Protein AF-A0A843I382-F1 (afdb_monomer_lite)

Radius of gyration: 14.68 Å; chains: 1; bounding box: 34×40×33 Å

pLDDT: mean 80.44, std 17.75, range [33.22, 97.19]

Secondary structure (DSSP, 8-state):
---TTTTEE-HHHHHHHHHHHHHTT-HHHHHHHHHHHHHHHHHH-TT---SEEETTT--EESSSS-GGGGGHHHHHHHHHHTT--GGGSTT---TT-----

Foldseek 3Di:
DDDQVVQKDFLLVQLLVLLVCLLVVNPVVSLVSLVVSCVLCVVAPVQWDARIAGNPVSHRDHDTSDPSVCSNCSNVVSCVVVVHDPPPDVPPDDPPPDPDD

Sequence (101 aa):
NETPQLRSCWTRVNFALAAHMILRGLVEEGLKTAEREWATIKELDPWNISSRIDAVEGKNVGLQYYIGSANAWLVYLALKKRGLPLMASSLYAPPGYQQAP

Structure (mmCIF, N/CA/C/O backbone):
data_AF-A0A843I382-F1
#
_entry.id   AF-A0A843I382-F1
#
loop_
_atom_site.group_PDB
_atom_site.id
_atom_site.type_symbol
_atom_site.label_atom_id
_atom_site.label_alt_id
_atom_site.label_comp_id
_atom_site.label_asym_id
_atom_site.label_entity_id
_atom_site.label_seq_id
_atom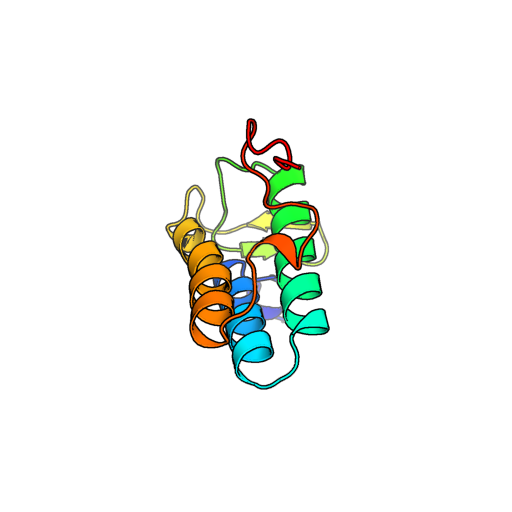_site.pdbx_PDB_ins_code
_atom_site.Cartn_x
_atom_site.Cartn_y
_atom_site.Cartn_z
_atom_site.occupancy
_atom_site.B_iso_or_equiv
_atom_site.auth_seq_id
_atom_site.auth_comp_id
_atom_site.auth_asym_id
_atom_site.auth_atom_id
_atom_site.pdbx_PDB_model_num
ATOM 1 N N . ASN A 1 1 ? 19.528 -17.729 -10.713 1.00 47.25 1 ASN A N 1
ATOM 2 C CA . ASN A 1 1 ? 18.275 -17.480 -11.456 1.00 47.25 1 ASN A CA 1
ATOM 3 C C . ASN A 1 1 ? 17.150 -17.190 -10.483 1.00 47.25 1 ASN A C 1
ATOM 5 O O . ASN A 1 1 ? 16.397 -18.091 -10.141 1.00 47.25 1 ASN A O 1
ATOM 9 N N . GLU A 1 2 ? 17.046 -15.950 -10.011 1.00 50.00 2 GLU A N 1
ATOM 10 C CA . GLU A 1 2 ? 15.809 -15.498 -9.372 1.00 50.00 2 GLU A CA 1
ATOM 11 C C . GLU A 1 2 ? 14.763 -15.273 -10.462 1.00 50.00 2 GLU A C 1
ATOM 13 O O . GLU A 1 2 ? 15.067 -14.738 -11.531 1.00 50.00 2 GLU A O 1
ATOM 18 N N . THR A 1 3 ? 13.532 -15.722 -10.231 1.00 61.22 3 THR A N 1
ATOM 19 C CA . THR A 1 3 ? 12.445 -15.394 -11.152 1.00 61.22 3 THR A CA 1
ATOM 20 C C . THR A 1 3 ? 12.162 -13.890 -11.049 1.00 61.22 3 THR A C 1
ATOM 22 O O . THR A 1 3 ? 12.196 -13.353 -9.940 1.00 61.22 3 THR A O 1
ATOM 25 N N . PRO A 1 4 ? 11.803 -13.195 -12.148 1.00 72.25 4 PRO A N 1
ATOM 26 C CA . PRO A 1 4 ? 11.427 -11.774 -12.113 1.00 72.25 4 PRO A CA 1
ATOM 27 C C . PRO A 1 4 ? 10.341 -11.436 -11.074 1.00 72.25 4 PRO A C 1
ATOM 29 O O . PRO A 1 4 ? 10.165 -10.286 -10.689 1.00 72.25 4 PRO A O 1
ATOM 32 N N . GLN A 1 5 ? 9.609 -12.451 -10.604 1.00 77.69 5 GLN A N 1
ATOM 33 C CA . GLN A 1 5 ? 8.585 -12.348 -9.572 1.00 77.69 5 GLN A CA 1
ATOM 34 C C . GLN A 1 5 ? 9.151 -12.114 -8.167 1.00 77.69 5 GLN A C 1
ATOM 36 O O . GLN A 1 5 ? 8.535 -11.361 -7.422 1.00 77.69 5 GLN A O 1
ATOM 41 N N . LEU A 1 6 ? 10.292 -12.726 -7.819 1.00 82.12 6 LEU A N 1
ATOM 42 C CA . LEU A 1 6 ? 10.932 -12.575 -6.502 1.00 82.12 6 LEU A CA 1
ATOM 43 C C . LEU A 1 6 ? 11.568 -11.192 -6.326 1.00 82.12 6 LEU A C 1
ATOM 45 O O . LEU A 1 6 ? 11.608 -10.671 -5.219 1.00 82.12 6 LEU A O 1
ATOM 49 N N . ARG A 1 7 ? 11.996 -10.575 -7.433 1.00 84.94 7 ARG A N 1
ATOM 50 C CA . ARG A 1 7 ? 12.496 -9.193 -7.477 1.00 84.94 7 ARG A CA 1
ATOM 51 C C . ARG A 1 7 ? 11.372 -8.145 -7.501 1.00 84.94 7 ARG A C 1
ATOM 53 O O . ARG A 1 7 ? 11.638 -6.952 -7.421 1.00 84.94 7 ARG A O 1
ATOM 60 N N . SER A 1 8 ? 10.113 -8.555 -7.634 1.00 86.44 8 SER A N 1
ATOM 61 C CA . SER A 1 8 ? 8.993 -7.626 -7.799 1.00 86.44 8 SER A CA 1
ATOM 62 C C . SER A 1 8 ? 8.222 -7.405 -6.501 1.00 86.44 8 SER A C 1
ATOM 64 O O . SER A 1 8 ? 7.853 -8.359 -5.819 1.00 86.44 8 SER A O 1
ATOM 66 N N . CYS A 1 9 ? 7.846 -6.156 -6.241 1.00 87.38 9 CYS A N 1
ATOM 67 C CA . CYS A 1 9 ? 6.766 -5.800 -5.330 1.00 87.38 9 CYS A CA 1
ATOM 68 C C . CYS A 1 9 ? 5.420 -5.961 -6.045 1.00 87.38 9 CYS A C 1
ATOM 70 O O . CYS A 1 9 ? 5.244 -5.522 -7.183 1.00 87.38 9 CYS A O 1
ATOM 72 N N . TRP A 1 10 ? 4.458 -6.602 -5.384 1.00 89.62 10 TRP A N 1
ATOM 73 C CA . TRP A 1 10 ? 3.126 -6.831 -5.940 1.00 89.62 10 TRP A CA 1
ATOM 74 C C . TRP A 1 10 ? 2.136 -5.922 -5.230 1.00 89.62 10 TRP A C 1
ATOM 76 O O . TRP A 1 10 ? 1.684 -6.232 -4.129 1.00 89.62 10 TRP A O 1
ATOM 86 N N . THR A 1 11 ? 1.742 -4.840 -5.889 1.00 85.44 11 THR A N 1
ATOM 87 C CA . THR A 1 11 ? 0.899 -3.789 -5.308 1.00 85.44 11 THR A CA 1
ATOM 88 C C . THR A 1 11 ? -0.368 -4.313 -4.635 1.00 85.44 11 THR A C 1
ATOM 90 O O . THR A 1 11 ? -0.683 -3.964 -3.498 1.00 85.44 11 THR A O 1
ATOM 93 N N . ARG A 1 12 ? -1.061 -5.256 -5.284 1.00 87.50 12 ARG A N 1
ATOM 94 C CA . ARG A 1 12 ? -2.244 -5.921 -4.709 1.00 87.50 12 ARG A CA 1
ATOM 95 C C . ARG A 1 12 ? -1.955 -6.667 -3.404 1.00 87.50 12 ARG A C 1
ATOM 97 O O . ARG A 1 12 ? -2.789 -6.676 -2.504 1.00 87.50 12 ARG A O 1
ATOM 104 N N . VAL A 1 13 ? -0.793 -7.314 -3.322 1.00 90.94 13 VAL A N 1
ATOM 105 C CA . VAL A 1 13 ? -0.385 -8.111 -2.161 1.00 90.94 13 VAL A CA 1
ATOM 106 C C . VAL A 1 13 ? -0.031 -7.178 -1.014 1.00 90.94 13 VAL A C 1
ATOM 108 O O . VAL A 1 13 ? -0.446 -7.445 0.105 1.00 90.94 13 VAL A O 1
ATOM 111 N N . ASN A 1 14 ? 0.637 -6.057 -1.293 1.00 91.81 14 ASN A N 1
ATOM 112 C CA . ASN A 1 14 ? 0.998 -5.075 -0.273 1.00 91.81 14 ASN A CA 1
ATOM 113 C C . ASN A 1 14 ? -0.243 -4.459 0.390 1.00 91.81 14 ASN A C 1
ATOM 115 O O . ASN A 1 14 ? -0.323 -4.433 1.617 1.00 91.81 14 ASN A O 1
ATOM 119 N N . PHE A 1 15 ? -1.267 -4.075 -0.382 1.00 92.31 15 PHE A N 1
ATOM 120 C CA . PHE A 1 15 ? -2.529 -3.600 0.204 1.00 92.31 15 PHE A CA 1
ATOM 121 C C . PHE A 1 15 ? -3.296 -4.692 0.967 1.00 92.31 15 PHE A C 1
ATOM 123 O O . PHE A 1 15 ? -3.850 -4.424 2.034 1.00 92.31 15 PHE A O 1
ATOM 130 N N . ALA A 1 16 ? -3.316 -5.932 0.464 1.00 93.81 16 ALA A N 1
ATOM 131 C CA . ALA A 1 16 ? -3.953 -7.049 1.164 1.00 93.81 16 ALA A CA 1
ATOM 132 C C . ALA A 1 16 ? -3.231 -7.399 2.480 1.00 93.81 16 ALA A C 1
ATOM 134 O O . ALA A 1 16 ? -3.883 -7.653 3.495 1.00 93.81 16 ALA A O 1
ATOM 135 N N . LEU A 1 17 ? -1.896 -7.367 2.480 1.00 95.56 17 LEU A N 1
ATOM 136 C CA . LEU A 1 17 ? -1.065 -7.565 3.662 1.00 95.56 17 LEU A CA 1
ATOM 137 C C . LEU A 1 17 ? -1.305 -6.450 4.681 1.00 95.56 17 LEU A C 1
ATOM 139 O O . LEU A 1 17 ? -1.577 -6.750 5.838 1.00 95.56 17 LEU A O 1
ATOM 143 N N . ALA A 1 18 ? -1.299 -5.187 4.250 1.00 95.56 18 ALA A N 1
ATOM 144 C CA . ALA A 1 18 ? -1.613 -4.045 5.104 1.00 95.56 18 ALA A CA 1
ATOM 145 C C . ALA A 1 18 ? -2.993 -4.182 5.770 1.00 95.56 18 ALA A C 1
ATOM 147 O O . ALA A 1 18 ? -3.124 -4.034 6.986 1.00 95.56 18 ALA A O 1
ATOM 148 N N . ALA A 1 19 ? -4.022 -4.544 4.997 1.00 95.06 19 ALA A N 1
ATOM 149 C CA . ALA A 1 19 ? -5.356 -4.812 5.526 1.00 95.06 19 ALA A CA 1
ATOM 150 C C . ALA A 1 19 ? -5.349 -5.963 6.549 1.00 95.06 19 ALA A C 1
ATOM 152 O O . ALA A 1 19 ? -5.982 -5.867 7.602 1.00 95.06 19 ALA A O 1
ATOM 153 N N . HIS A 1 20 ? -4.605 -7.039 6.276 1.00 97.12 20 HIS A N 1
ATOM 154 C CA . HIS A 1 20 ? -4.453 -8.151 7.210 1.00 97.12 20 HIS A CA 1
ATOM 155 C C . HIS A 1 20 ? -3.757 -7.724 8.510 1.00 97.12 20 HIS A C 1
ATOM 157 O O . HIS A 1 20 ? -4.252 -8.040 9.589 1.00 97.12 20 HIS A O 1
ATOM 163 N N . MET A 1 21 ? -2.666 -6.960 8.427 1.00 97.19 21 MET A N 1
ATOM 164 C CA . MET A 1 21 ? -1.950 -6.405 9.583 1.00 97.19 21 MET A CA 1
ATOM 165 C C . MET A 1 21 ? -2.893 -5.583 10.464 1.00 97.19 21 MET A C 1
ATOM 167 O O . MET A 1 21 ? -3.002 -5.850 11.665 1.00 97.19 21 MET A O 1
ATOM 171 N N . ILE A 1 22 ? -3.683 -4.692 9.851 1.00 95.75 22 ILE A N 1
ATOM 172 C CA . ILE A 1 22 ? -4.712 -3.915 10.549 1.00 95.75 22 ILE A CA 1
ATOM 173 C C . ILE A 1 22 ? -5.690 -4.849 11.253 1.00 95.75 22 ILE A C 1
ATOM 175 O O . ILE A 1 22 ? -5.900 -4.696 12.451 1.00 95.75 22 ILE A O 1
ATOM 179 N N . LEU A 1 23 ? -6.256 -5.850 10.575 1.00 95.38 23 LEU A N 1
ATOM 180 C CA . LEU A 1 23 ? -7.195 -6.796 11.194 1.00 95.38 23 LEU A CA 1
ATOM 181 C C . LEU A 1 23 ? -6.590 -7.596 12.359 1.00 95.38 23 LEU A C 1
ATOM 183 O O . LEU A 1 23 ? -7.335 -8.049 13.226 1.00 95.38 23 LEU A O 1
ATOM 187 N N . ARG A 1 24 ? -5.264 -7.771 12.397 1.00 96.81 24 ARG A N 1
ATOM 188 C CA . ARG A 1 24 ? -4.554 -8.589 13.392 1.00 96.81 24 ARG A CA 1
ATOM 189 C C . ARG A 1 24 ? -4.004 -7.830 14.594 1.00 96.81 24 ARG A C 1
ATOM 191 O O . ARG A 1 24 ? -3.418 -8.467 15.459 1.00 96.81 24 ARG A O 1
ATOM 198 N N . GLY A 1 25 ? -4.198 -6.518 14.681 1.00 91.75 25 GLY A N 1
ATOM 199 C CA . GLY A 1 25 ? -3.661 -5.726 15.797 1.00 91.75 25 GLY A CA 1
ATOM 200 C C . GLY A 1 25 ? -2.581 -4.736 15.380 1.00 91.75 25 GLY A C 1
ATOM 201 O O . GLY A 1 25 ? -2.460 -3.704 16.027 1.00 91.75 25 GLY A O 1
ATOM 202 N N . LEU A 1 26 ? -1.890 -5.003 14.272 1.00 95.62 26 LEU A N 1
ATOM 203 C CA . LEU A 1 26 ? -0.735 -4.257 13.761 1.00 95.62 26 LEU A CA 1
ATOM 204 C C . LEU A 1 26 ? -1.194 -3.064 12.911 1.00 95.62 26 LEU A C 1
ATOM 206 O O . LEU A 1 26 ? -1.015 -3.027 11.692 1.00 95.62 26 LEU A O 1
ATOM 210 N N . VAL A 1 27 ? -1.929 -2.145 13.542 1.00 92.06 27 VAL A N 1
ATOM 211 C CA . VAL A 1 27 ? -2.585 -1.031 12.840 1.00 92.06 27 VAL A CA 1
ATOM 212 C C . VAL A 1 27 ? -1.554 -0.089 12.234 1.00 92.06 27 VAL A C 1
ATOM 214 O O . VAL A 1 27 ? -1.657 0.240 11.056 1.00 92.06 27 VAL A O 1
ATOM 217 N N . GLU A 1 28 ? -0.566 0.327 13.023 1.00 91.50 28 GLU A N 1
ATOM 218 C CA . GLU A 1 28 ? 0.439 1.303 12.606 1.00 91.50 28 GLU A CA 1
ATOM 219 C C . GLU A 1 28 ? 1.296 0.763 11.457 1.00 91.50 28 GLU A C 1
ATOM 221 O O . GLU A 1 28 ? 1.488 1.434 10.446 1.00 91.50 28 GLU A O 1
ATOM 226 N N . GLU A 1 29 ? 1.764 -0.477 11.568 1.00 94.88 29 GLU A N 1
ATOM 227 C CA . GLU A 1 29 ? 2.587 -1.125 10.554 1.00 94.88 29 GLU A CA 1
ATOM 228 C C . GLU A 1 29 ? 1.794 -1.402 9.274 1.00 94.88 29 GLU A C 1
ATOM 230 O O . GLU A 1 29 ? 2.323 -1.267 8.167 1.00 94.88 29 GLU A O 1
ATOM 235 N N . GLY A 1 30 ? 0.511 -1.749 9.411 1.00 94.88 30 GLY A N 1
ATOM 236 C CA . GLY A 1 30 ? -0.392 -1.902 8.278 1.00 94.88 30 GLY A CA 1
ATOM 237 C C . GLY A 1 30 ? -0.614 -0.581 7.538 1.00 94.88 30 GLY A C 1
ATOM 238 O O . GLY A 1 30 ? -0.483 -0.541 6.315 1.00 94.88 30 GLY A O 1
ATOM 239 N N . LEU A 1 31 ? -0.874 0.512 8.262 1.00 93.75 31 LEU A N 1
ATOM 240 C CA . LEU A 1 31 ? -1.017 1.848 7.673 1.00 93.75 31 LEU A CA 1
ATOM 241 C C . LEU A 1 31 ? 0.276 2.307 6.992 1.00 93.75 31 LEU A C 1
ATOM 243 O O . LEU A 1 31 ? 0.235 2.653 5.815 1.00 93.75 31 LEU A O 1
ATOM 247 N N . LYS A 1 32 ? 1.429 2.205 7.666 1.00 94.75 32 LYS A N 1
ATOM 248 C CA . LYS A 1 32 ? 2.746 2.546 7.093 1.00 94.75 32 LYS A CA 1
ATOM 249 C C . LYS A 1 32 ? 3.043 1.775 5.805 1.00 94.75 32 LYS A C 1
ATOM 251 O O . LYS A 1 32 ? 3.598 2.329 4.857 1.00 94.75 32 LYS A O 1
ATOM 256 N N . THR A 1 33 ? 2.667 0.496 5.755 1.00 93.81 33 THR A N 1
ATOM 257 C CA . THR A 1 33 ? 2.843 -0.352 4.566 1.00 93.81 33 THR A CA 1
ATOM 258 C C . THR A 1 33 ? 1.970 0.128 3.406 1.00 93.81 33 THR A C 1
ATOM 260 O O . THR A 1 33 ? 2.464 0.281 2.289 1.00 93.81 33 THR A O 1
ATOM 263 N N . ALA A 1 34 ? 0.688 0.404 3.665 1.00 92.38 34 ALA A N 1
ATOM 264 C CA . ALA A 1 34 ? -0.233 0.929 2.658 1.00 92.38 34 ALA A CA 1
ATOM 265 C C . ALA A 1 34 ? 0.178 2.324 2.155 1.00 92.38 34 ALA A C 1
ATOM 267 O O . ALA A 1 34 ? 0.098 2.592 0.958 1.00 92.38 34 ALA A O 1
ATOM 268 N N . GLU A 1 35 ? 0.638 3.198 3.053 1.00 91.44 35 GLU A N 1
ATOM 269 C CA . GLU A 1 35 ? 1.119 4.544 2.725 1.00 91.44 35 GLU A CA 1
ATOM 270 C C . GLU A 1 35 ? 2.341 4.501 1.816 1.00 91.44 35 GLU A C 1
ATOM 272 O O . GLU A 1 35 ? 2.374 5.194 0.800 1.00 91.44 35 GLU A O 1
ATOM 277 N N . ARG A 1 36 ? 3.325 3.657 2.145 1.00 90.88 36 ARG A N 1
ATOM 278 C CA . ARG A 1 36 ? 4.527 3.495 1.326 1.00 90.88 36 ARG A CA 1
ATOM 279 C C . ARG A 1 36 ? 4.191 2.992 -0.075 1.00 90.88 36 ARG A C 1
ATOM 281 O O . ARG A 1 36 ? 4.704 3.539 -1.044 1.00 90.88 36 ARG A O 1
ATOM 288 N N . GLU A 1 37 ? 3.315 1.994 -0.181 1.00 90.25 37 GLU A N 1
ATOM 289 C CA . GLU A 1 37 ? 2.879 1.471 -1.479 1.00 90.25 37 GLU A CA 1
ATOM 290 C C . GLU A 1 37 ? 2.187 2.556 -2.314 1.00 90.25 37 GLU A C 1
ATOM 292 O O . GLU A 1 37 ? 2.509 2.748 -3.486 1.00 90.25 37 GLU A O 1
ATOM 297 N N . TRP A 1 38 ? 1.268 3.312 -1.706 1.00 88.94 38 TRP A N 1
ATOM 298 C CA . TRP A 1 38 ? 0.574 4.396 -2.397 1.00 88.94 38 TRP A CA 1
ATOM 299 C C . TRP A 1 38 ? 1.517 5.526 -2.825 1.00 88.94 38 TRP A C 1
ATOM 301 O O . TRP A 1 38 ? 1.377 6.047 -3.931 1.00 88.94 38 TRP A O 1
ATOM 311 N N . ALA A 1 39 ? 2.494 5.884 -1.987 1.00 89.44 39 ALA A N 1
ATOM 312 C CA . ALA A 1 39 ? 3.509 6.875 -2.329 1.00 89.44 39 ALA A CA 1
ATOM 313 C C . ALA A 1 39 ? 4.305 6.452 -3.573 1.00 89.44 39 ALA A C 1
ATOM 315 O O . ALA A 1 39 ? 4.428 7.239 -4.508 1.00 89.44 39 ALA A O 1
ATOM 316 N N . THR A 1 40 ? 4.744 5.190 -3.639 1.00 88.75 40 THR A N 1
ATOM 317 C CA . THR A 1 40 ? 5.458 4.660 -4.810 1.00 88.75 40 THR A CA 1
ATOM 318 C C . THR A 1 40 ? 4.592 4.678 -6.074 1.00 88.75 40 THR A C 1
ATOM 320 O O . THR A 1 40 ? 5.055 5.106 -7.127 1.00 88.75 40 THR A O 1
ATOM 323 N N . ILE A 1 41 ? 3.319 4.278 -5.988 1.00 87.38 41 ILE A N 1
ATOM 324 C CA . ILE A 1 41 ? 2.387 4.345 -7.131 1.00 87.38 41 ILE A CA 1
ATOM 325 C C . ILE A 1 41 ? 2.227 5.785 -7.629 1.00 87.38 41 ILE A C 1
ATOM 327 O O . ILE A 1 41 ? 2.253 6.031 -8.834 1.00 87.38 41 ILE A O 1
ATOM 331 N N . LYS A 1 42 ? 2.065 6.733 -6.699 1.00 88.75 42 LYS A N 1
ATOM 332 C CA . LYS A 1 42 ? 1.866 8.153 -7.004 1.00 88.75 42 LYS A CA 1
ATOM 333 C C . LYS A 1 42 ? 3.081 8.777 -7.693 1.00 88.75 42 LYS A C 1
ATOM 335 O O . LYS A 1 42 ? 2.893 9.634 -8.550 1.00 88.75 42 LYS A O 1
ATOM 340 N N . GLU A 1 43 ? 4.291 8.369 -7.320 1.00 89.69 43 GLU A N 1
ATOM 341 C CA . GLU A 1 43 ? 5.538 8.825 -7.950 1.00 89.69 43 GLU A CA 1
ATOM 342 C C . GLU A 1 43 ? 5.725 8.278 -9.369 1.00 89.69 43 GLU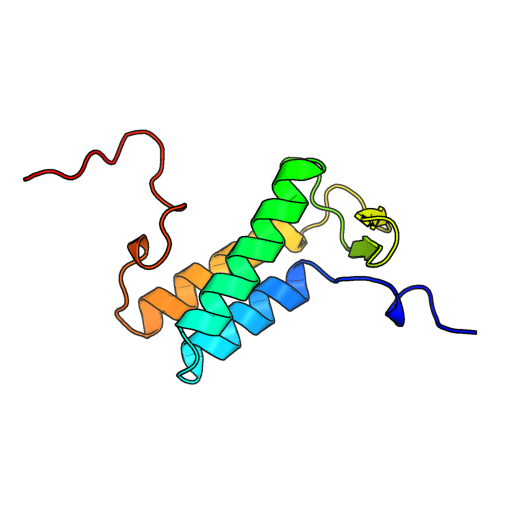 A C 1
ATOM 344 O O . GLU A 1 43 ? 6.363 8.932 -10.192 1.00 89.69 43 GLU A O 1
ATOM 349 N N . LEU A 1 44 ? 5.163 7.102 -9.665 1.00 89.12 44 LEU A N 1
ATOM 350 C CA . LEU A 1 44 ? 5.282 6.460 -10.973 1.00 89.12 44 LEU A CA 1
ATOM 351 C C . LEU A 1 44 ? 4.217 6.942 -11.955 1.00 89.12 44 LEU A C 1
ATOM 353 O O . LEU A 1 44 ? 4.528 7.639 -12.917 1.00 89.12 44 LEU A O 1
ATOM 357 N N . ASP A 1 45 ? 2.971 6.538 -11.727 1.00 87.19 45 ASP A N 1
ATOM 358 C CA . ASP A 1 45 ? 1.793 6.981 -12.468 1.00 87.19 45 ASP A CA 1
ATOM 359 C C . ASP A 1 45 ? 0.542 6.498 -11.706 1.00 87.19 45 ASP A C 1
ATOM 361 O O . ASP A 1 45 ? 0.221 5.303 -11.739 1.00 87.19 45 ASP A O 1
ATOM 365 N N . PRO A 1 46 ? -0.201 7.392 -11.027 1.00 83.44 46 PRO A N 1
ATOM 366 C CA . PRO A 1 46 ? -1.374 7.003 -10.248 1.00 83.44 46 PRO A CA 1
ATOM 367 C C . PRO A 1 46 ? -2.536 6.475 -11.105 1.00 83.44 46 PRO A C 1
ATOM 369 O O . PRO A 1 46 ? -3.435 5.825 -10.571 1.00 83.44 46 PRO A O 1
ATOM 372 N N . TRP A 1 47 ? -2.532 6.732 -12.417 1.00 83.44 47 TRP A N 1
ATOM 373 C CA . TRP A 1 47 ? -3.562 6.268 -13.351 1.00 83.44 47 TRP A CA 1
ATOM 374 C C . TRP A 1 47 ? -3.187 4.956 -14.042 1.00 83.44 47 TRP A C 1
ATOM 376 O O . TRP A 1 47 ? -4.064 4.265 -14.561 1.00 83.44 47 TRP A O 1
ATOM 386 N N . ASN A 1 48 ? -1.909 4.578 -14.003 1.00 84.25 48 ASN A N 1
ATOM 387 C CA . ASN A 1 48 ? -1.391 3.334 -14.558 1.00 84.25 48 ASN A CA 1
ATOM 388 C C . ASN A 1 48 ? -0.770 2.461 -13.459 1.00 84.25 48 ASN A C 1
ATOM 390 O O . ASN A 1 48 ? 0.443 2.241 -13.395 1.00 84.25 48 ASN A O 1
ATOM 394 N N . ILE A 1 49 ? -1.631 1.925 -12.592 1.00 85.50 49 ILE A N 1
ATOM 395 C CA . ILE A 1 49 ? -1.199 0.974 -11.568 1.00 85.50 49 ILE A CA 1
ATOM 396 C C . ILE A 1 49 ? -0.828 -0.344 -12.251 1.00 85.50 49 ILE A C 1
ATOM 398 O O . ILE A 1 49 ? -1.685 -1.113 -12.700 1.00 85.50 49 ILE A O 1
ATOM 402 N N . SER A 1 50 ? 0.473 -0.601 -12.323 1.00 87.56 50 SER A N 1
ATOM 403 C CA . SER A 1 50 ? 1.012 -1.852 -12.837 1.00 87.56 50 SER A CA 1
ATOM 404 C C . SER A 1 50 ? 0.693 -3.023 -11.902 1.00 87.56 50 SER A C 1
ATOM 406 O O . SER A 1 50 ? 0.557 -2.879 -10.688 1.00 87.56 50 SER A O 1
ATOM 408 N N . SER A 1 51 ? 0.620 -4.234 -12.455 1.00 86.94 51 SER A N 1
ATOM 409 C CA . SER A 1 51 ? 0.506 -5.470 -11.668 1.00 86.94 51 SER A CA 1
ATOM 410 C C . SER A 1 51 ? 1.656 -5.660 -10.671 1.00 86.94 51 SER A C 1
ATOM 412 O O . SER A 1 51 ? 1.473 -6.329 -9.648 1.00 86.94 51 SER A O 1
ATOM 414 N N . ARG A 1 52 ? 2.837 -5.112 -10.993 1.00 89.69 52 ARG A N 1
ATOM 415 C CA . ARG A 1 52 ? 4.076 -5.219 -10.221 1.00 89.69 52 ARG A CA 1
ATOM 416 C C . ARG A 1 52 ? 4.963 -3.987 -10.415 1.00 89.69 52 ARG A C 1
ATOM 418 O O . ARG A 1 52 ? 4.925 -3.337 -11.464 1.00 89.69 52 ARG A O 1
ATOM 425 N N . ILE A 1 53 ? 5.811 -3.749 -9.424 1.00 89.56 53 ILE A N 1
ATOM 426 C CA . ILE A 1 53 ? 6.875 -2.744 -9.426 1.00 89.56 53 ILE A CA 1
ATOM 427 C C . ILE A 1 53 ? 8.196 -3.482 -9.184 1.00 89.56 53 ILE A C 1
ATOM 429 O O . ILE A 1 53 ? 8.268 -4.337 -8.301 1.00 89.56 53 ILE A O 1
ATOM 433 N N . ASP A 1 54 ? 9.232 -3.202 -9.972 1.00 90.50 54 ASP A N 1
ATOM 434 C CA . ASP A 1 54 ? 10.560 -3.781 -9.747 1.00 90.50 54 ASP A CA 1
ATOM 435 C C . ASP A 1 54 ? 11.152 -3.221 -8.447 1.00 90.50 54 ASP A C 1
ATOM 437 O O . ASP A 1 54 ? 11.267 -2.007 -8.298 1.00 90.50 54 ASP A O 1
ATOM 441 N N . ALA A 1 55 ? 11.535 -4.082 -7.503 1.00 86.50 55 ALA A N 1
ATOM 442 C CA . ALA A 1 55 ? 11.990 -3.642 -6.184 1.00 86.50 55 ALA A CA 1
ATOM 443 C C . ALA A 1 55 ? 13.390 -3.001 -6.191 1.00 86.50 55 ALA A C 1
ATOM 445 O O . ALA A 1 55 ? 13.777 -2.388 -5.199 1.00 86.50 55 ALA A O 1
ATOM 446 N N . VAL A 1 56 ? 14.153 -3.148 -7.279 1.00 86.69 56 VAL A N 1
ATOM 447 C CA . VAL A 1 56 ? 15.516 -2.608 -7.411 1.00 86.69 56 VAL A CA 1
ATOM 448 C C . VAL A 1 56 ? 15.510 -1.333 -8.247 1.00 86.69 56 VAL A C 1
ATOM 450 O O . VAL A 1 56 ? 16.138 -0.347 -7.880 1.00 86.69 56 VAL A O 1
ATOM 453 N N . GLU A 1 57 ? 14.798 -1.342 -9.373 1.00 87.19 57 GLU A N 1
ATOM 454 C CA . GLU A 1 57 ? 14.738 -0.202 -10.292 1.00 87.19 57 GLU A CA 1
ATOM 455 C C . GLU A 1 57 ? 13.606 0.772 -9.983 1.00 87.19 57 GLU A C 1
ATOM 457 O O . GLU A 1 57 ? 13.606 1.880 -10.515 1.00 87.19 57 GLU A O 1
ATOM 462 N N . GLY A 1 58 ? 12.630 0.363 -9.169 1.00 85.69 58 GLY A N 1
ATOM 463 C CA . GLY A 1 58 ? 11.483 1.190 -8.812 1.00 85.69 58 GLY A CA 1
ATOM 464 C C . GLY A 1 58 ? 10.558 1.494 -9.988 1.00 85.69 58 GLY A C 1
ATOM 465 O O . GLY A 1 58 ? 9.841 2.479 -9.937 1.00 85.69 58 GLY A O 1
ATOM 466 N N . LYS A 1 59 ? 10.573 0.696 -11.062 1.00 88.19 59 LYS A N 1
ATOM 467 C CA . LYS A 1 59 ? 9.780 0.942 -12.280 1.00 88.19 59 LYS A CA 1
ATOM 468 C C . LYS A 1 59 ? 8.581 0.008 -12.375 1.00 88.19 59 LYS A C 1
ATOM 470 O O . LYS A 1 59 ? 8.630 -1.134 -11.916 1.00 88.19 59 LYS A O 1
ATOM 475 N N . ASN A 1 60 ? 7.534 0.467 -13.057 1.00 89.19 60 ASN A N 1
ATOM 476 C CA . ASN A 1 60 ? 6.397 -0.371 -13.431 1.00 89.19 60 ASN A CA 1
ATOM 477 C C . ASN A 1 60 ? 6.852 -1.547 -14.311 1.00 89.19 60 ASN A C 1
ATOM 479 O O . ASN A 1 60 ? 7.484 -1.351 -15.347 1.00 89.19 60 ASN A O 1
ATOM 483 N N . VAL A 1 61 ? 6.490 -2.772 -13.920 1.00 89.75 61 VAL A N 1
ATOM 484 C CA . VAL A 1 61 ? 6.785 -4.000 -14.676 1.00 89.75 61 VAL A CA 1
ATOM 485 C C . VAL A 1 61 ? 5.584 -4.943 -14.731 1.00 89.75 61 VAL A C 1
ATOM 487 O O . VAL A 1 61 ? 4.795 -5.057 -13.797 1.00 89.75 61 VAL A O 1
ATOM 490 N N . GLY A 1 62 ? 5.464 -5.710 -15.813 1.00 86.31 62 GLY A N 1
ATOM 491 C CA . GLY A 1 62 ? 4.308 -6.582 -16.032 1.00 86.31 62 GLY A CA 1
ATOM 492 C C . GLY A 1 62 ? 3.120 -5.838 -16.645 1.00 86.31 62 GLY A C 1
ATOM 493 O O . GLY A 1 62 ? 3.301 -4.952 -17.477 1.00 86.31 62 GLY A O 1
ATOM 494 N N . LEU A 1 63 ? 1.905 -6.250 -16.277 1.00 88.38 63 LEU A N 1
ATOM 495 C CA . LEU A 1 63 ? 0.670 -5.752 -16.884 1.00 88.38 63 LEU A CA 1
ATOM 496 C C . LEU A 1 63 ? 0.392 -4.311 -16.449 1.00 88.38 63 LEU A C 1
ATOM 498 O O . LEU A 1 63 ? 0.346 -4.036 -15.253 1.00 88.38 63 LEU A O 1
ATOM 502 N N . GLN A 1 64 ? 0.190 -3.430 -17.425 1.00 87.88 64 GLN A N 1
ATOM 503 C CA . GLN A 1 64 ? -0.193 -2.029 -17.229 1.00 87.88 64 GLN A CA 1
ATOM 504 C C . GLN A 1 64 ? -1.710 -1.911 -17.025 1.00 87.88 64 GLN A C 1
ATOM 506 O O . GLN A 1 64 ? -2.450 -2.807 -17.437 1.00 87.88 64 GLN A O 1
ATOM 511 N N . TYR A 1 65 ? -2.164 -0.823 -16.397 1.00 86.62 65 TYR A N 1
ATOM 512 C CA . TYR A 1 65 ? -3.575 -0.547 -16.086 1.00 86.62 65 TYR A CA 1
ATOM 513 C C . TYR A 1 65 ? -4.284 -1.747 -15.447 1.00 86.62 65 TYR A C 1
ATOM 515 O O . TYR A 1 65 ? -5.407 -2.113 -15.798 1.00 86.62 65 TYR A O 1
ATOM 523 N N . TYR A 1 66 ? -3.587 -2.427 -14.539 1.00 85.50 66 TYR A N 1
ATOM 524 C CA . TYR A 1 66 ? -4.054 -3.690 -14.001 1.00 85.50 66 TYR A CA 1
ATOM 525 C C . TYR A 1 66 ? -5.172 -3.460 -12.979 1.00 85.50 66 TYR A C 1
ATOM 527 O O . TYR A 1 66 ? -5.198 -2.454 -12.272 1.00 85.50 66 TYR A O 1
ATOM 535 N N . ILE A 1 67 ? -6.058 -4.448 -12.814 1.00 73.12 67 ILE A N 1
ATOM 536 C CA . ILE A 1 67 ? -7.209 -4.425 -11.883 1.00 73.12 67 ILE A CA 1
ATOM 537 C C . ILE A 1 67 ? -6.818 -4.314 -10.386 1.00 73.12 67 ILE A C 1
ATOM 539 O O . ILE A 1 67 ? -7.641 -4.455 -9.486 1.00 73.12 67 ILE A O 1
ATOM 543 N N . GLY A 1 68 ? -5.542 -4.064 -10.082 1.00 69.12 68 GLY A N 1
ATOM 544 C CA . GLY A 1 68 ? -4.997 -3.968 -8.733 1.00 69.12 68 GLY A CA 1
ATOM 545 C C . GLY A 1 68 ? -5.498 -2.771 -7.916 1.00 69.12 68 GLY A C 1
ATOM 546 O O . GLY A 1 68 ? -5.404 -2.828 -6.690 1.00 69.12 68 GLY A O 1
ATOM 547 N N . SER A 1 69 ? -6.056 -1.738 -8.556 1.00 64.38 69 SER A N 1
ATOM 548 C CA . SER A 1 69 ? -6.513 -0.491 -7.917 1.00 64.38 69 SER A CA 1
ATOM 549 C C . SER A 1 69 ? -7.588 -0.701 -6.846 1.00 64.38 69 SER A C 1
ATOM 551 O O . SER A 1 69 ? -7.583 -0.022 -5.819 1.00 64.38 69 SER A O 1
ATOM 553 N N . ALA A 1 70 ? -8.466 -1.694 -7.019 1.00 74.88 70 ALA A N 1
ATOM 554 C CA . ALA A 1 70 ? -9.507 -2.007 -6.042 1.00 74.88 70 ALA A CA 1
ATOM 555 C C . ALA A 1 70 ? -8.942 -2.471 -4.685 1.00 74.88 70 ALA A C 1
ATOM 557 O O . ALA A 1 70 ? -9.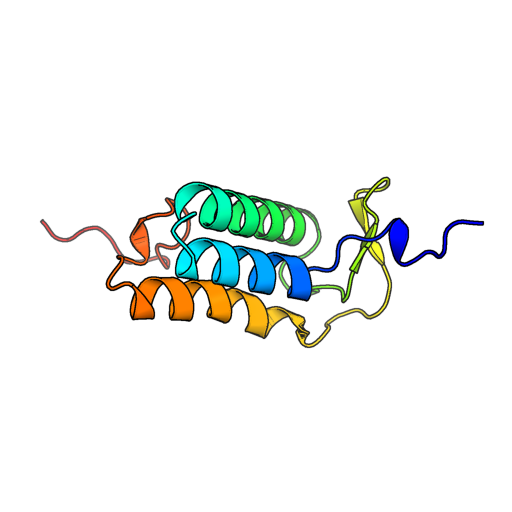630 -2.377 -3.673 1.00 74.88 70 ALA A O 1
ATOM 558 N N . ASN A 1 71 ? -7.688 -2.935 -4.620 1.00 82.19 71 ASN A N 1
ATOM 559 C CA . ASN A 1 71 ? -7.128 -3.486 -3.383 1.00 82.19 71 ASN A CA 1
ATOM 560 C C . ASN A 1 71 ? -6.830 -2.424 -2.321 1.00 82.19 71 ASN A C 1
ATOM 562 O O . ASN A 1 71 ? -6.831 -2.761 -1.140 1.00 82.19 71 ASN A O 1
ATOM 566 N N . ALA A 1 72 ? -6.665 -1.150 -2.695 1.00 82.69 72 ALA A N 1
ATOM 567 C CA . ALA A 1 72 ? -6.556 -0.064 -1.718 1.00 82.69 72 ALA A CA 1
ATOM 568 C C . ALA A 1 72 ? -7.801 0.007 -0.804 1.00 82.69 72 ALA A C 1
ATOM 570 O O . ALA A 1 72 ? -7.694 0.309 0.385 1.00 82.69 72 ALA A O 1
ATOM 571 N N . TRP A 1 73 ? -8.976 -0.394 -1.308 1.00 88.06 73 TRP A N 1
ATOM 572 C CA . TRP A 1 73 ? -10.208 -0.471 -0.516 1.00 88.06 73 TRP A CA 1
ATOM 573 C C . TRP A 1 73 ? -10.187 -1.552 0.568 1.00 88.06 73 TRP A C 1
ATOM 575 O O . TRP A 1 73 ? -10.949 -1.455 1.531 1.00 88.06 73 TRP A O 1
ATOM 585 N N . LEU A 1 74 ? -9.308 -2.556 0.478 1.00 91.69 74 LEU A N 1
ATOM 586 C CA . LEU A 1 74 ? -9.161 -3.558 1.539 1.00 91.69 74 LEU A CA 1
ATOM 587 C C . LEU A 1 74 ? -8.710 -2.911 2.852 1.00 91.69 74 LEU A C 1
ATOM 589 O O . LEU A 1 74 ? -9.173 -3.310 3.920 1.00 91.69 74 LEU A O 1
ATOM 593 N N . VAL A 1 75 ? -7.870 -1.874 2.775 1.00 92.38 75 VAL A N 1
ATOM 594 C CA . VAL A 1 75 ? -7.420 -1.098 3.939 1.00 92.38 75 VAL A CA 1
ATOM 595 C C . VAL A 1 75 ? -8.602 -0.362 4.574 1.00 92.38 75 VAL A C 1
ATOM 597 O O . VAL A 1 75 ? -8.816 -0.478 5.780 1.00 92.38 75 VAL A O 1
ATOM 600 N N . TYR A 1 76 ? -9.433 0.308 3.766 1.00 91.38 76 TYR A N 1
ATOM 601 C CA . TYR A 1 76 ? -10.666 0.953 4.239 1.00 91.38 76 TYR A CA 1
ATOM 602 C C . TYR A 1 76 ? -11.593 -0.034 4.959 1.00 91.38 76 TYR A C 1
ATOM 604 O O . TYR A 1 76 ? -12.056 0.232 6.070 1.00 91.38 76 TYR A O 1
ATOM 612 N N . LEU A 1 77 ? -11.848 -1.194 4.347 1.00 93.75 77 LEU A N 1
ATOM 613 C CA . LEU A 1 77 ? -12.722 -2.215 4.925 1.00 93.75 77 LEU A CA 1
ATOM 614 C C . LEU A 1 77 ? -12.152 -2.781 6.232 1.00 93.75 77 LEU A C 1
ATOM 616 O O . LEU A 1 77 ? -12.911 -3.019 7.174 1.00 93.75 77 LEU A O 1
ATOM 620 N N . ALA A 1 78 ? -10.831 -2.959 6.318 1.00 94.50 78 ALA A N 1
ATOM 621 C CA . ALA A 1 78 ? -10.157 -3.404 7.533 1.00 94.50 78 ALA A CA 1
ATOM 622 C C . ALA A 1 78 ? -10.289 -2.387 8.678 1.00 94.50 78 ALA A C 1
ATOM 624 O O . ALA A 1 78 ? -10.648 -2.771 9.794 1.00 94.50 78 ALA A O 1
ATOM 625 N N . LEU A 1 79 ? -10.067 -1.098 8.398 1.00 91.94 79 LEU A N 1
ATOM 626 C CA . LEU A 1 79 ? -10.247 -0.014 9.370 1.00 91.94 79 LEU A CA 1
ATOM 627 C C . LEU A 1 79 ? -11.696 0.057 9.857 1.00 91.94 79 LEU A C 1
ATOM 629 O O . LEU A 1 79 ? -11.946 0.030 11.063 1.00 91.94 79 LEU A O 1
ATOM 633 N N . LYS A 1 80 ? -12.658 0.037 8.925 1.00 92.06 80 LYS A N 1
ATOM 634 C CA . LYS A 1 80 ? -14.091 0.052 9.238 1.00 92.06 80 LYS A CA 1
ATOM 635 C C . LYS A 1 80 ? -14.497 -1.131 10.113 1.00 92.06 80 LYS A C 1
ATOM 637 O O . LYS A 1 80 ? -15.206 -0.944 11.097 1.00 92.06 80 LYS A O 1
ATOM 642 N N . LYS A 1 81 ? -14.024 -2.343 9.800 1.00 92.88 81 LYS A N 1
ATOM 643 C CA . LYS A 1 81 ? -14.302 -3.546 10.602 1.00 92.88 81 LYS A CA 1
ATOM 644 C C . LYS A 1 81 ? -13.774 -3.432 12.034 1.00 92.88 81 LYS A C 1
ATOM 646 O O . LYS A 1 81 ? -14.369 -4.001 12.942 1.00 92.88 81 LYS A O 1
ATOM 651 N N . ARG A 1 82 ? -12.679 -2.700 12.242 1.00 88.19 82 ARG A N 1
ATOM 652 C CA . ARG A 1 82 ? -12.119 -2.430 13.572 1.00 88.19 82 ARG A CA 1
ATOM 653 C C . ARG A 1 82 ? -12.745 -1.233 14.288 1.00 88.19 82 ARG A C 1
ATOM 655 O O . ARG A 1 82 ? -12.341 -0.955 15.411 1.00 88.19 82 ARG A O 1
ATOM 662 N N . GLY A 1 83 ? -13.692 -0.532 13.663 1.00 89.25 83 GLY A N 1
ATOM 663 C CA . GLY A 1 83 ? -14.252 0.707 14.205 1.00 89.25 83 GLY A CA 1
ATOM 664 C C . GLY A 1 83 ? -13.237 1.853 14.262 1.00 89.25 83 GLY A C 1
ATOM 665 O O . GLY A 1 83 ? -13.396 2.761 15.070 1.00 89.25 83 GLY A O 1
ATOM 666 N N . LEU A 1 84 ? -12.181 1.802 13.442 1.00 83.88 84 LEU A N 1
ATOM 667 C CA . LEU A 1 84 ? -11.147 2.833 13.393 1.00 83.88 84 LEU A CA 1
ATOM 668 C C . LEU A 1 84 ? -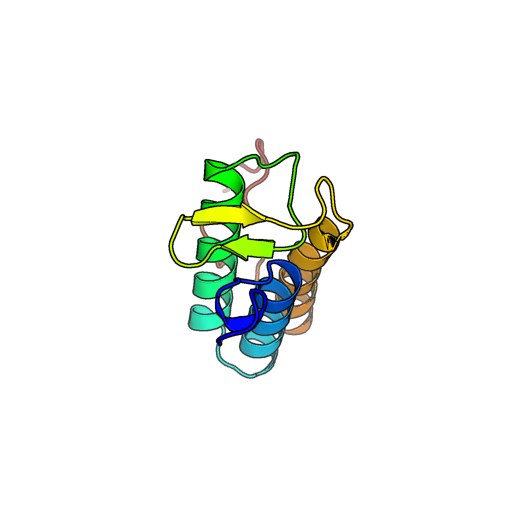11.512 3.912 12.364 1.00 83.88 84 LEU A C 1
ATOM 670 O O . LEU A 1 84 ? -12.028 3.584 11.290 1.00 83.88 84 LEU A O 1
ATOM 674 N N . PRO A 1 85 ? -11.229 5.195 12.653 1.00 75.00 85 PRO A N 1
ATOM 675 C CA . PRO A 1 85 ? -11.447 6.261 11.691 1.00 75.00 85 PRO A CA 1
ATOM 676 C C . PRO A 1 85 ? -10.492 6.123 10.498 1.00 75.00 85 PRO A C 1
ATOM 678 O O . PRO A 1 85 ? -9.319 5.784 10.647 1.00 75.00 85 PRO A O 1
ATOM 681 N N . LEU A 1 86 ? -10.989 6.469 9.308 1.00 63.62 86 LEU A N 1
ATOM 682 C CA . LEU A 1 86 ? -10.198 6.592 8.073 1.00 63.62 86 LEU A CA 1
ATOM 683 C C . LEU A 1 86 ? -9.023 7.580 8.215 1.00 63.62 86 LEU A C 1
ATOM 685 O O . LEU A 1 86 ? -8.001 7.421 7.559 1.00 63.62 86 LEU A O 1
ATOM 689 N N . MET A 1 87 ? -9.167 8.568 9.104 1.00 56.03 87 MET A N 1
ATOM 690 C CA . MET A 1 87 ? -8.194 9.634 9.379 1.00 56.03 87 MET A CA 1
ATOM 691 C C . MET A 1 87 ? -6.996 9.188 10.236 1.00 56.03 87 MET A C 1
ATOM 693 O O . MET A 1 87 ? -6.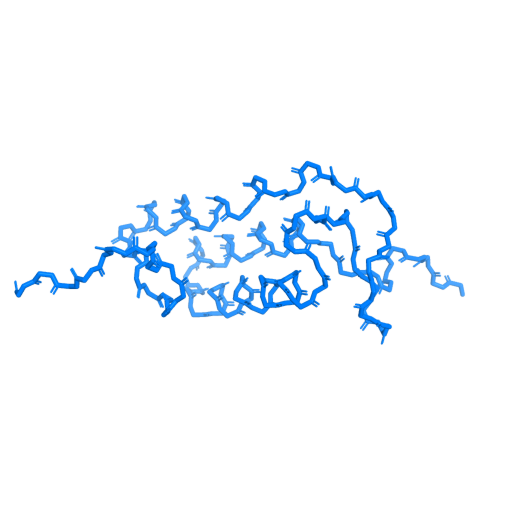187 10.022 10.626 1.00 56.03 87 MET A O 1
ATOM 697 N N . ALA A 1 88 ? -6.851 7.892 10.537 1.00 50.19 88 ALA A N 1
ATOM 698 C CA . ALA A 1 88 ? -5.657 7.370 11.211 1.00 50.19 88 ALA A CA 1
ATOM 699 C C . ALA A 1 88 ? -4.373 7.488 10.354 1.00 50.19 88 ALA A C 1
ATOM 701 O O . ALA A 1 88 ? -3.276 7.274 10.859 1.00 50.19 88 ALA A O 1
ATOM 702 N N . SER A 1 89 ? -4.516 7.853 9.077 1.00 48.88 89 SER A N 1
ATOM 703 C CA . SER A 1 89 ? -3.448 8.207 8.143 1.00 48.88 89 SER A CA 1
ATOM 704 C C . SER A 1 89 ? -3.711 9.623 7.620 1.00 48.88 89 SER A C 1
ATOM 706 O O . SER A 1 89 ? -4.813 9.924 7.157 1.00 48.88 89 SER A O 1
ATOM 708 N N . SER A 1 90 ? -2.708 10.500 7.672 1.00 45.50 90 SER A N 1
ATOM 709 C CA . SER A 1 90 ? -2.789 11.926 7.306 1.00 45.50 90 SER A CA 1
ATOM 710 C C . SER A 1 90 ? -3.046 12.206 5.812 1.00 45.50 90 SER A C 1
ATOM 712 O O . SER A 1 90 ? -2.996 13.358 5.385 1.00 45.50 90 SER A O 1
ATOM 714 N N . LEU A 1 91 ? -3.326 11.181 5.001 1.00 45.75 91 LEU A N 1
ATOM 715 C CA . LEU A 1 91 ? -3.329 11.256 3.536 1.00 45.75 91 LEU A CA 1
ATOM 716 C C . LEU A 1 91 ?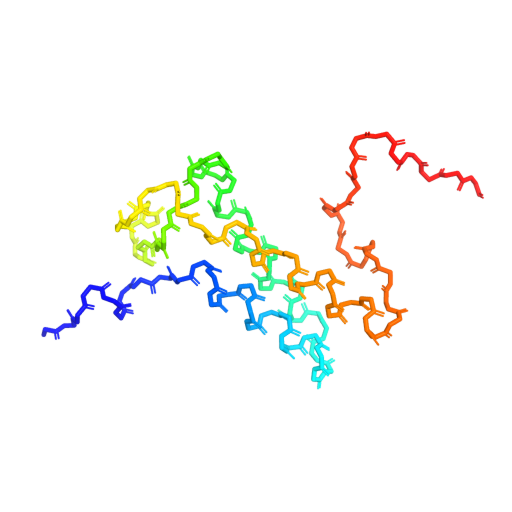 -4.689 10.963 2.874 1.00 45.75 91 LEU A C 1
ATOM 718 O O . LEU A 1 91 ? -4.798 11.088 1.656 1.00 45.75 91 LEU A O 1
ATOM 722 N N . TYR A 1 92 ? -5.731 10.616 3.642 1.00 46.44 92 TYR A N 1
ATOM 723 C CA . TYR A 1 92 ? -7.054 10.228 3.113 1.00 46.44 92 TYR A CA 1
ATOM 724 C C . TYR A 1 92 ? -8.168 11.270 3.308 1.00 46.44 92 TYR A C 1
ATOM 726 O O . TYR A 1 92 ? -9.350 10.924 3.304 1.00 46.44 92 TYR A O 1
ATOM 734 N N . ALA A 1 93 ? -7.832 12.556 3.434 1.00 42.84 93 ALA A N 1
ATOM 735 C CA . ALA A 1 93 ? -8.837 13.605 3.293 1.00 42.84 93 ALA A CA 1
ATOM 736 C C . ALA A 1 93 ? -9.111 13.839 1.793 1.00 42.84 93 ALA A C 1
ATOM 738 O O . ALA A 1 93 ? -8.226 14.347 1.097 1.00 42.84 93 ALA A O 1
ATOM 739 N N . PRO A 1 94 ? -10.296 13.485 1.250 1.00 38.03 94 PRO A N 1
ATOM 740 C CA . PRO A 1 94 ? -10.673 13.964 -0.073 1.00 38.03 94 PRO A CA 1
ATOM 741 C C . PRO A 1 94 ? -10.657 15.505 -0.069 1.00 38.03 94 PRO A C 1
ATOM 743 O O . PRO A 1 94 ? -10.978 16.111 0.963 1.00 38.03 94 PRO A O 1
ATOM 746 N N . PRO A 1 95 ? -10.293 16.162 -1.187 1.00 36.09 95 PRO A N 1
ATOM 747 C CA . PRO A 1 95 ? -10.307 17.619 -1.269 1.00 36.09 95 PRO A CA 1
ATOM 748 C C . PRO A 1 95 ? -11.702 18.141 -0.900 1.00 36.09 95 PRO A C 1
ATOM 750 O O . PRO A 1 95 ? -12.675 17.831 -1.584 1.00 36.09 95 PRO A O 1
ATOM 753 N N . GLY A 1 96 ? -11.806 18.882 0.207 1.00 40.25 96 GLY A N 1
ATOM 754 C CA . GLY A 1 96 ? -13.069 19.450 0.698 1.00 40.25 96 GLY A CA 1
ATOM 755 C C . GLY A 1 96 ? -13.510 18.995 2.091 1.00 40.25 96 GLY A C 1
ATOM 756 O O . GLY A 1 96 ? -14.415 19.607 2.650 1.00 40.25 96 GLY A O 1
ATOM 757 N N . TYR A 1 97 ? -12.860 18.001 2.704 1.00 43.47 97 TYR A N 1
ATOM 758 C CA . TYR A 1 97 ? -13.108 17.667 4.113 1.00 43.47 97 TYR A CA 1
ATOM 759 C C . TYR A 1 97 ? -12.256 18.561 5.031 1.00 43.47 97 TYR A C 1
ATOM 761 O O . TYR A 1 97 ? -11.304 18.114 5.669 1.00 43.47 97 TYR A O 1
ATOM 769 N N . GLN A 1 98 ? -12.562 19.862 5.059 1.00 40.00 98 GLN A N 1
ATOM 770 C CA . GLN A 1 98 ? -12.131 20.708 6.171 1.00 40.00 98 GLN A CA 1
ATOM 771 C C . GLN A 1 98 ? -12.811 20.178 7.433 1.00 40.00 98 GLN A C 1
ATOM 773 O O . GLN A 1 98 ? -14.020 19.952 7.440 1.00 40.00 98 GLN A O 1
ATOM 778 N N . GLN A 1 99 ? -12.016 19.920 8.471 1.00 45.88 99 GLN A N 1
ATOM 779 C CA . GLN A 1 99 ? -12.514 19.544 9.789 1.00 45.88 99 GLN A CA 1
ATOM 780 C C . GLN A 1 99 ? -13.509 20.621 10.240 1.00 45.88 99 GLN A C 1
ATOM 782 O O . GLN A 1 99 ? -13.123 21.764 10.480 1.00 45.88 99 GLN A O 1
ATOM 787 N N . ALA A 1 100 ? -14.795 20.270 10.265 1.00 33.22 100 ALA A N 1
ATOM 788 C CA . ALA A 1 100 ? -15.798 21.058 10.962 1.00 33.22 100 ALA A CA 1
ATOM 789 C C . ALA A 1 100 ? -15.465 21.031 12.470 1.00 33.22 100 ALA A C 1
ATOM 791 O O . ALA A 1 100 ? -14.912 20.022 12.921 1.00 33.22 100 ALA A O 1
ATOM 792 N N . PRO A 1 101 ? -15.731 22.133 13.196 1.00 42.28 101 PRO A N 1
ATOM 793 C CA . PRO A 1 101 ? -15.246 22.371 14.558 1.00 42.28 101 PRO A CA 1
ATOM 794 C C . PRO A 1 101 ? -15.640 21.292 15.571 1.00 42.28 101 PRO A C 1
ATOM 796 O O . PRO A 1 101 ? -16.719 20.676 15.404 1.00 42.28 101 PRO A O 1
#